Protein AF-A0A9N9I2H9-F1 (afdb_monomer_lite)

Foldseek 3Di:
DVVVVVVLVVVLVPDPQSCPRPVNVPPPQPDPVNVVVVVVVVVVVVVVVVVCCCCPPVVVDDDDPPCPPPDPDDDDDPVVVVVPVVVVVVVVVVVVPPPDDDDDDDDDDDDDDDDDDDDDDDDDPVVVVVVD

Structure (mmCIF, N/CA/C/O backbone):
data_AF-A0A9N9I2H9-F1
#
_entry.id   AF-A0A9N9I2H9-F1
#
loop_
_atom_site.group_PDB
_atom_site.id
_atom_site.type_symbol
_atom_site.label_atom_id
_atom_site.label_alt_id
_atom_site.label_comp_id
_atom_site.label_asym_id
_atom_site.label_entity_id
_atom_site.label_seq_id
_atom_site.pdbx_PDB_ins_code
_atom_site.Cartn_x
_atom_site.Cartn_y
_atom_site.Cartn_z
_atom_site.occupancy
_atom_site.B_iso_or_equiv
_atom_site.auth_seq_id
_atom_site.auth_comp_id
_atom_site.auth_asym_id
_atom_site.auth_atom_id
_atom_site.pdbx_PDB_model_num
ATOM 1 N N . VAL A 1 1 ? -12.523 -2.015 -21.445 1.00 73.31 1 VAL A N 1
ATOM 2 C CA . VAL A 1 1 ? -11.185 -1.365 -21.409 1.00 73.31 1 VAL A CA 1
ATOM 3 C C . VAL A 1 1 ? -10.444 -1.671 -20.109 1.00 73.31 1 VAL A C 1
ATOM 5 O O . VAL A 1 1 ? -9.302 -2.096 -20.193 1.00 73.31 1 VAL A O 1
ATOM 8 N N . VAL A 1 2 ? -11.091 -1.556 -18.941 1.00 87.75 2 VAL A N 1
ATOM 9 C CA . VAL A 1 2 ? -10.480 -1.829 -17.619 1.00 87.75 2 VAL A CA 1
ATOM 10 C C . VAL A 1 2 ? -9.972 -3.268 -17.464 1.00 87.75 2 VAL A C 1
ATOM 12 O O . VAL A 1 2 ? -8.822 -3.460 -17.090 1.00 87.75 2 VAL A O 1
ATOM 15 N N . TRP A 1 3 ? -10.773 -4.271 -17.835 1.00 94.00 3 TRP A N 1
ATOM 16 C CA . TRP A 1 3 ? -10.384 -5.686 -17.728 1.00 94.00 3 TRP A CA 1
ATOM 17 C C . TRP A 1 3 ? -9.091 -6.021 -18.483 1.00 94.00 3 TRP A C 1
ATOM 19 O O . TRP A 1 3 ? -8.191 -6.619 -17.916 1.00 94.00 3 TRP A O 1
ATOM 29 N N . LYS A 1 4 ? -8.917 -5.483 -19.699 1.00 92.50 4 LYS A N 1
ATOM 30 C CA . LYS A 1 4 ? -7.676 -5.654 -20.475 1.00 92.50 4 LYS A CA 1
ATOM 31 C C . LYS A 1 4 ? -6.443 -5.086 -19.766 1.00 92.50 4 LYS A C 1
ATOM 33 O O . LYS A 1 4 ? -5.340 -5.576 -19.975 1.00 92.50 4 LYS A O 1
ATOM 38 N N . LEU A 1 5 ? -6.599 -4.014 -18.987 1.00 91.06 5 LEU A N 1
ATOM 39 C CA . LEU A 1 5 ? -5.502 -3.459 -18.195 1.00 91.06 5 LEU A C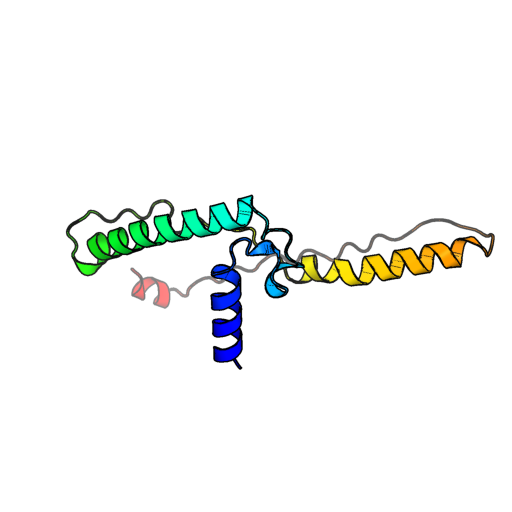A 1
ATOM 40 C C . LEU A 1 5 ? -5.206 -4.340 -16.977 1.00 91.06 5 LEU A C 1
ATOM 42 O O . LEU A 1 5 ? -4.038 -4.568 -16.678 1.00 91.06 5 LEU A O 1
ATOM 46 N N . ALA A 1 6 ? -6.243 -4.848 -16.308 1.00 92.44 6 ALA A N 1
ATOM 47 C CA . ALA A 1 6 ? -6.090 -5.783 -15.195 1.00 92.44 6 ALA A CA 1
ATOM 48 C C . ALA A 1 6 ? -5.347 -7.057 -15.627 1.00 92.44 6 ALA A C 1
ATOM 50 O O . ALA A 1 6 ? -4.412 -7.472 -14.944 1.00 92.44 6 ALA A O 1
ATOM 51 N N . ASP A 1 7 ? -5.678 -7.606 -16.797 1.00 92.94 7 ASP A N 1
ATOM 52 C CA . ASP A 1 7 ? -4.982 -8.768 -17.358 1.00 92.94 7 ASP A CA 1
ATOM 53 C C . ASP A 1 7 ? -3.502 -8.458 -17.604 1.00 92.94 7 ASP A C 1
ATOM 55 O O . ASP A 1 7 ? -2.630 -9.193 -17.149 1.00 92.94 7 ASP A O 1
ATOM 59 N N . LYS A 1 8 ? -3.200 -7.314 -18.238 1.00 91.94 8 LYS A N 1
ATOM 60 C CA . LYS A 1 8 ? -1.814 -6.882 -18.491 1.00 91.94 8 LYS A CA 1
ATOM 61 C C . LYS A 1 8 ? -1.008 -6.662 -17.211 1.00 91.94 8 LYS A C 1
ATOM 63 O O . LYS A 1 8 ? 0.188 -6.929 -17.189 1.00 91.94 8 LYS A O 1
ATOM 68 N N . LEU A 1 9 ? -1.632 -6.132 -16.160 1.00 91.06 9 LEU A N 1
ATOM 69 C CA . LEU A 1 9 ? -0.975 -5.972 -14.864 1.00 91.06 9 LEU A CA 1
ATOM 70 C C . LEU A 1 9 ? -0.698 -7.337 -14.240 1.00 91.06 9 LEU A C 1
ATOM 72 O O . LEU A 1 9 ? 0.421 -7.585 -13.805 1.00 91.06 9 LEU A O 1
ATOM 76 N N . THR A 1 10 ? -1.687 -8.231 -14.256 1.00 91.69 10 THR A N 1
ATOM 77 C CA . THR A 1 10 ? -1.551 -9.600 -13.746 1.00 91.69 10 THR A CA 1
ATOM 78 C C . THR A 1 10 ? -0.391 -10.319 -14.422 1.00 91.69 10 THR A C 1
ATOM 80 O O . THR A 1 10 ? 0.488 -10.831 -13.733 1.00 91.69 10 THR A O 1
ATOM 83 N N . THR A 1 11 ? -0.318 -10.277 -15.756 1.00 92.25 11 THR A N 1
ATOM 84 C CA . THR A 1 11 ? 0.801 -10.874 -16.490 1.00 92.25 11 THR A CA 1
ATOM 85 C C . THR A 1 11 ? 2.123 -10.217 -16.113 1.00 92.25 11 THR A C 1
ATOM 87 O O . THR A 1 11 ? 3.084 -10.920 -15.833 1.00 92.25 11 THR A O 1
ATOM 90 N N . ALA A 1 12 ? 2.178 -8.884 -16.030 1.00 90.50 12 ALA A N 1
ATOM 91 C CA . ALA A 1 12 ? 3.407 -8.158 -15.712 1.00 90.50 12 ALA A CA 1
ATOM 92 C C . ALA A 1 12 ? 3.977 -8.503 -14.325 1.00 90.50 12 ALA A C 1
ATOM 94 O O . ALA A 1 12 ? 5.189 -8.630 -14.183 1.00 90.50 12 ALA A O 1
ATOM 95 N N . PHE A 1 13 ? 3.119 -8.683 -13.317 1.00 88.38 13 PHE A N 1
ATOM 96 C CA . PHE A 1 13 ? 3.540 -9.076 -11.967 1.00 88.38 13 PHE A CA 1
ATOM 97 C C . PHE A 1 13 ? 3.876 -10.570 -11.833 1.00 88.38 13 PHE A C 1
ATOM 99 O O . PHE A 1 13 ? 4.547 -10.944 -10.876 1.00 88.38 13 PHE A O 1
ATOM 106 N N . GLN A 1 14 ? 3.431 -11.416 -12.767 1.00 89.56 14 GLN A N 1
ATOM 107 C CA . GLN A 1 14 ? 3.740 -12.853 -12.792 1.00 89.56 14 GLN A CA 1
ATOM 108 C C . GLN A 1 14 ? 5.056 -13.188 -13.512 1.00 89.56 14 GLN A C 1
ATOM 110 O O . GLN A 1 14 ? 5.521 -14.324 -13.427 1.00 89.56 14 GLN A O 1
ATOM 115 N N . LEU A 1 15 ? 5.667 -12.232 -14.222 1.00 88.50 15 LEU A N 1
ATOM 116 C CA . LEU A 1 15 ? 6.990 -12.424 -14.821 1.00 88.50 15 LEU A CA 1
ATOM 117 C C . LEU A 1 15 ? 8.060 -12.637 -13.739 1.00 88.50 15 LEU A C 1
ATOM 119 O O . LEU A 1 15 ? 8.006 -12.046 -12.662 1.00 88.50 15 LEU A O 1
ATOM 123 N N . SER A 1 16 ? 9.088 -13.424 -14.070 1.00 86.44 16 SER A N 1
ATOM 124 C CA . SER A 1 16 ? 10.273 -13.601 -13.218 1.00 86.44 16 SER A CA 1
ATOM 125 C C . SER A 1 16 ? 11.021 -12.286 -12.980 1.00 86.44 16 SER A C 1
ATOM 127 O O . SER A 1 16 ? 11.487 -12.036 -11.870 1.00 86.44 16 SER A O 1
ATOM 129 N N . ASP A 1 17 ? 11.093 -11.431 -14.003 1.00 86.50 17 ASP A N 1
ATOM 130 C CA . ASP A 1 17 ? 11.515 -10.037 -13.883 1.00 86.50 17 ASP A CA 1
ATOM 131 C C . ASP A 1 17 ? 10.405 -9.100 -14.393 1.00 86.50 17 ASP A C 1
ATOM 133 O O . ASP A 1 17 ? 10.270 -8.876 -15.604 1.00 86.50 17 ASP A O 1
ATOM 137 N N . PRO A 1 18 ? 9.607 -8.526 -13.477 1.00 82.38 18 PRO A N 1
ATOM 138 C CA . PRO A 1 18 ? 8.528 -7.613 -13.827 1.00 82.38 18 PRO A CA 1
ATOM 139 C C . PRO A 1 18 ? 9.002 -6.343 -14.546 1.00 82.38 18 PRO A C 1
ATOM 141 O O . PRO A 1 18 ? 8.232 -5.759 -15.303 1.00 82.38 18 PRO A O 1
ATOM 144 N N . THR A 1 19 ? 10.259 -5.909 -14.369 1.00 83.38 19 THR A N 1
ATOM 145 C CA . THR A 1 19 ? 10.772 -4.654 -14.962 1.00 83.38 19 THR A CA 1
ATOM 146 C C . THR A 1 19 ? 10.863 -4.692 -16.490 1.00 83.38 19 THR A C 1
ATOM 148 O O . THR A 1 19 ? 10.905 -3.644 -17.133 1.00 83.38 19 THR A O 1
ATOM 151 N N . ILE A 1 20 ? 10.852 -5.890 -17.081 1.00 86.56 20 ILE A N 1
ATOM 152 C CA . ILE A 1 20 ? 10.936 -6.101 -18.531 1.00 86.56 20 ILE A CA 1
ATOM 153 C C . ILE A 1 20 ? 9.625 -5.711 -19.229 1.00 86.56 20 ILE A C 1
ATOM 155 O O . ILE A 1 20 ? 9.624 -5.353 -20.408 1.00 86.56 20 ILE A O 1
ATOM 159 N N . HIS A 1 21 ? 8.498 -5.767 -18.516 1.00 90.00 21 HIS A N 1
ATOM 160 C CA . HIS A 1 21 ? 7.190 -5.543 -19.113 1.00 90.00 21 HIS A CA 1
ATOM 161 C C . HIS A 1 21 ? 7.007 -4.086 -19.573 1.00 90.00 21 HIS A C 1
ATOM 163 O O . HIS A 1 21 ? 7.346 -3.136 -18.865 1.00 90.00 21 HIS A O 1
ATOM 169 N N . GLU A 1 22 ? 6.379 -3.894 -20.737 1.00 89.56 22 GLU A N 1
ATOM 170 C CA . GLU A 1 22 ? 6.204 -2.574 -21.366 1.00 89.56 22 GLU A CA 1
ATOM 171 C C . GLU A 1 22 ? 5.504 -1.550 -20.462 1.00 89.56 22 GLU A C 1
ATOM 173 O O . GLU A 1 22 ? 5.803 -0.360 -20.529 1.00 89.56 22 GLU A O 1
ATOM 178 N N . LEU A 1 23 ? 4.612 -2.015 -19.581 1.00 88.94 23 LEU A N 1
ATOM 179 C CA . LEU A 1 23 ? 3.900 -1.171 -18.612 1.00 88.94 23 LEU A CA 1
ATOM 180 C C . LEU A 1 23 ? 4.831 -0.379 -17.686 1.00 88.94 23 LEU A C 1
ATOM 182 O O . LEU A 1 23 ? 4.440 0.683 -17.207 1.00 88.94 23 LEU A O 1
ATOM 186 N N . PHE A 1 24 ? 6.031 -0.889 -17.416 1.00 87.94 24 PHE A N 1
ATOM 187 C CA . PHE A 1 24 ? 6.936 -0.315 -16.423 1.00 87.94 24 PHE A CA 1
ATOM 188 C C . PHE A 1 24 ? 8.156 0.377 -17.032 1.00 87.94 24 PHE A C 1
ATOM 190 O O . PHE A 1 24 ? 8.906 1.031 -16.312 1.00 87.94 24 PHE A O 1
ATOM 197 N N . LYS A 1 25 ? 8.318 0.308 -18.358 1.00 83.56 25 LYS A N 1
ATOM 198 C CA . LYS A 1 25 ? 9.500 0.790 -19.086 1.00 83.56 25 LYS A CA 1
ATOM 199 C C . LYS A 1 25 ? 9.838 2.265 -18.836 1.00 83.56 25 LYS A C 1
ATOM 201 O O . LYS A 1 25 ? 11.011 2.624 -18.791 1.00 83.56 25 LYS A O 1
ATOM 206 N N . ASP A 1 26 ? 8.820 3.108 -18.661 1.00 81.94 26 ASP A N 1
ATOM 207 C CA . ASP A 1 26 ? 8.982 4.558 -18.488 1.00 81.94 26 ASP A CA 1
ATOM 208 C C . ASP A 1 26 ? 8.909 5.023 -17.021 1.00 81.94 26 ASP A C 1
ATOM 210 O O . ASP A 1 26 ? 9.014 6.223 -16.745 1.00 81.94 26 ASP A O 1
ATOM 214 N N . SER A 1 27 ? 8.738 4.106 -16.062 1.00 83.94 27 SER A N 1
ATOM 215 C CA . SER A 1 27 ? 8.697 4.463 -14.642 1.00 83.94 27 SER A CA 1
ATOM 216 C C . SER A 1 27 ? 10.092 4.429 -14.024 1.00 83.94 27 SER A C 1
ATOM 218 O O . SER A 1 27 ? 10.836 3.462 -14.153 1.00 83.94 27 SER A O 1
ATOM 220 N N . LYS A 1 28 ? 10.447 5.498 -13.306 1.00 84.81 28 LYS A N 1
ATOM 221 C CA . LYS A 1 28 ? 11.730 5.596 -12.591 1.00 84.81 28 LYS A CA 1
ATOM 222 C C . LYS A 1 28 ? 11.696 4.847 -11.262 1.00 84.81 28 LYS A C 1
ATOM 224 O O . LYS A 1 28 ? 12.729 4.421 -10.751 1.00 84.81 28 LYS A O 1
ATOM 229 N N . GLU A 1 29 ? 10.503 4.754 -10.694 1.00 86.56 29 GLU A N 1
ATOM 230 C CA . GLU A 1 29 ? 10.212 4.184 -9.390 1.00 86.56 29 GLU A CA 1
ATOM 231 C C . GLU A 1 29 ? 10.084 2.662 -9.465 1.00 86.56 29 GLU A C 1
ATOM 233 O O . GLU A 1 29 ? 10.385 1.979 -8.492 1.00 86.56 29 GLU A O 1
ATOM 238 N N . ILE A 1 30 ? 9.689 2.120 -10.622 1.00 87.56 30 ILE A N 1
ATOM 239 C CA . ILE A 1 30 ? 9.524 0.682 -10.847 1.00 87.56 30 ILE A CA 1
ATOM 240 C C . ILE A 1 30 ? 10.858 0.047 -11.267 1.00 87.56 30 ILE A C 1
ATOM 242 O O . ILE A 1 30 ? 11.074 -0.397 -12.390 1.00 87.56 30 ILE A O 1
ATOM 246 N N . ASN A 1 31 ? 11.786 0.023 -10.318 1.00 87.88 31 ASN A N 1
ATOM 247 C CA . ASN A 1 31 ? 13.033 -0.731 -10.395 1.00 87.88 31 ASN A CA 1
ATOM 248 C C . ASN A 1 31 ? 13.005 -1.882 -9.368 1.00 87.88 31 ASN A C 1
ATOM 250 O O . ASN A 1 31 ? 12.012 -2.082 -8.666 1.00 87.88 31 ASN A O 1
ATOM 254 N N . LYS A 1 32 ? 14.101 -2.642 -9.247 1.00 86.06 32 LYS A N 1
ATOM 255 C CA . LYS A 1 32 ? 14.179 -3.779 -8.310 1.00 86.06 32 LYS A CA 1
ATOM 256 C C . LYS A 1 32 ? 13.841 -3.393 -6.861 1.00 86.06 32 LYS A C 1
ATOM 258 O O . LYS A 1 32 ? 13.128 -4.134 -6.189 1.00 86.06 32 LYS A O 1
ATOM 263 N N . THR A 1 33 ? 14.309 -2.237 -6.381 1.00 88.19 33 THR A N 1
ATOM 264 C CA . THR A 1 33 ? 14.005 -1.779 -5.014 1.00 88.19 33 THR A CA 1
ATOM 265 C C . THR A 1 33 ? 12.562 -1.303 -4.888 1.00 88.19 33 THR A C 1
ATOM 267 O O . THR A 1 33 ? 11.916 -1.590 -3.883 1.00 88.19 33 THR A O 1
ATOM 270 N N . GLY A 1 34 ? 12.025 -0.651 -5.920 1.00 88.69 34 GLY A N 1
ATOM 271 C CA . GLY A 1 34 ? 10.622 -0.255 -6.002 1.00 88.69 34 GLY A CA 1
ATOM 272 C C . GLY A 1 34 ? 9.659 -1.437 -5.931 1.00 88.69 34 GLY A C 1
ATOM 273 O O . GLY A 1 34 ? 8.699 -1.396 -5.166 1.00 88.69 34 GLY A O 1
ATOM 274 N N . PHE A 1 35 ? 9.940 -2.526 -6.648 1.00 87.62 35 PHE A N 1
ATOM 275 C CA . PHE A 1 35 ? 9.134 -3.748 -6.560 1.00 87.62 35 PHE A CA 1
ATOM 276 C C . PHE A 1 35 ? 9.182 -4.386 -5.174 1.00 87.62 35 PHE A C 1
ATOM 278 O O . PHE A 1 35 ? 8.143 -4.780 -4.643 1.00 87.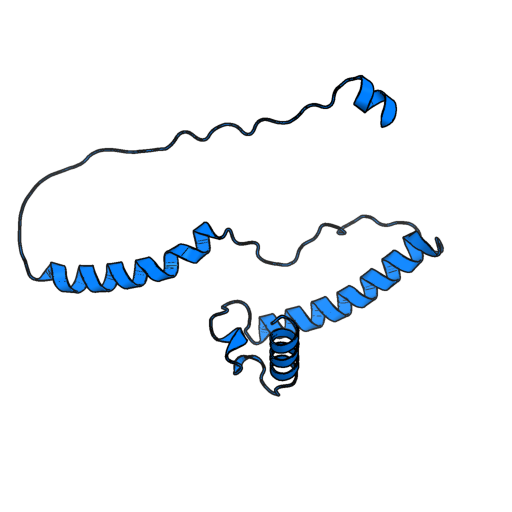62 35 PHE A O 1
ATOM 285 N N . LEU A 1 36 ? 10.364 -4.439 -4.557 1.00 88.56 36 LEU A N 1
ATOM 286 C CA . LEU A 1 36 ? 10.506 -4.936 -3.191 1.00 88.56 36 LEU A CA 1
ATOM 287 C C . LEU A 1 36 ? 9.690 -4.082 -2.208 1.00 88.56 36 LEU A C 1
ATOM 289 O O . LEU A 1 36 ? 8.976 -4.623 -1.367 1.00 88.56 36 LEU A O 1
ATOM 293 N N . LEU A 1 37 ? 9.723 -2.755 -2.358 1.00 89.94 37 LEU A N 1
ATOM 294 C CA . LEU A 1 37 ? 8.893 -1.828 -1.585 1.00 89.94 37 LEU A CA 1
ATOM 295 C C . LEU A 1 37 ? 7.395 -2.090 -1.780 1.00 89.94 37 LEU A C 1
ATOM 297 O O . LEU A 1 37 ? 6.667 -2.119 -0.792 1.00 89.94 37 LEU A O 1
ATOM 301 N N . ILE A 1 38 ? 6.934 -2.326 -3.014 1.00 89.12 38 ILE A N 1
ATOM 302 C CA . ILE A 1 38 ? 5.530 -2.665 -3.301 1.00 89.12 38 ILE A CA 1
ATOM 303 C C . ILE A 1 38 ? 5.128 -3.954 -2.576 1.00 89.12 38 ILE A C 1
ATOM 305 O O . ILE A 1 38 ? 4.103 -3.972 -1.894 1.00 89.12 38 ILE A O 1
ATOM 309 N N . ALA A 1 39 ? 5.948 -5.004 -2.662 1.00 88.00 39 ALA A N 1
ATOM 310 C CA . ALA A 1 39 ? 5.682 -6.277 -1.994 1.00 88.00 39 ALA A CA 1
ATOM 311 C C . ALA A 1 39 ? 5.635 -6.124 -0.462 1.00 88.00 39 ALA A C 1
ATOM 313 O O . ALA A 1 39 ? 4.707 -6.604 0.189 1.00 88.00 39 ALA A O 1
ATOM 314 N N . MET A 1 40 ? 6.584 -5.383 0.120 1.00 91.00 40 MET A N 1
ATOM 315 C CA . MET A 1 40 ? 6.582 -5.078 1.555 1.00 91.00 40 MET A CA 1
ATOM 316 C C . MET A 1 40 ? 5.360 -4.252 1.971 1.00 91.00 40 MET A C 1
ATOM 318 O O . MET A 1 40 ? 4.779 -4.492 3.029 1.00 91.00 40 MET A O 1
ATOM 322 N N . CYS A 1 41 ? 4.966 -3.267 1.162 1.00 89.56 41 CYS A N 1
ATOM 323 C CA . CYS A 1 41 ? 3.777 -2.458 1.407 1.00 89.56 41 CYS A CA 1
ATOM 324 C C . CYS A 1 41 ? 2.502 -3.298 1.365 1.00 89.56 41 CYS A C 1
ATOM 326 O O . CYS A 1 41 ? 1.618 -3.066 2.185 1.00 89.56 41 CYS A O 1
ATOM 328 N N . TYR A 1 42 ? 2.416 -4.279 0.465 1.00 91.25 42 TYR A N 1
ATOM 329 C CA . TYR A 1 42 ? 1.287 -5.201 0.407 1.00 91.25 42 TYR A CA 1
ATOM 330 C C . TYR A 1 42 ? 1.168 -6.029 1.692 1.00 91.25 42 TYR A C 1
ATOM 332 O O . TYR A 1 42 ? 0.111 -6.020 2.322 1.00 91.25 42 TYR A O 1
ATOM 340 N N . ALA A 1 43 ? 2.266 -6.647 2.144 1.00 92.44 43 ALA A N 1
ATOM 341 C CA . ALA A 1 43 ? 2.288 -7.416 3.391 1.00 92.44 43 ALA A CA 1
ATOM 342 C C . ALA A 1 43 ? 1.882 -6.559 4.607 1.00 92.44 43 ALA A C 1
ATOM 344 O O . ALA A 1 43 ? 0.966 -6.916 5.346 1.00 92.44 43 ALA A O 1
ATOM 345 N N . LYS A 1 44 ? 2.473 -5.364 4.749 1.00 91.12 44 LYS A N 1
ATOM 346 C CA . LYS A 1 44 ? 2.093 -4.399 5.799 1.00 91.12 44 LYS A CA 1
ATOM 347 C C . LYS A 1 44 ? 0.637 -3.944 5.688 1.00 91.12 44 LYS A C 1
ATOM 349 O O . LYS A 1 44 ? -0.000 -3.641 6.693 1.00 91.12 44 LYS A O 1
ATOM 354 N N . GLY A 1 45 ? 0.116 -3.848 4.467 1.00 90.88 45 GLY A N 1
ATOM 355 C CA . GLY A 1 45 ? -1.274 -3.496 4.200 1.00 90.88 45 GLY A CA 1
ATOM 356 C C . GLY A 1 45 ? -2.243 -4.526 4.774 1.00 90.88 45 GLY A C 1
ATOM 357 O O . GLY A 1 45 ? -3.216 -4.135 5.413 1.00 90.88 45 GLY A O 1
ATOM 358 N N . ILE A 1 46 ? -1.945 -5.819 4.616 1.00 94.25 46 ILE A N 1
ATOM 359 C CA . ILE A 1 46 ? -2.746 -6.913 5.187 1.00 94.25 46 ILE A CA 1
ATOM 360 C C . ILE A 1 46 ? -2.789 -6.807 6.713 1.00 94.25 46 ILE A C 1
ATOM 362 O O . ILE A 1 46 ? -3.872 -6.780 7.297 1.00 94.25 46 ILE A O 1
ATOM 366 N N . GLU A 1 47 ? -1.626 -6.685 7.356 1.00 92.69 47 GLU A N 1
ATOM 367 C CA . GLU A 1 47 ? -1.531 -6.534 8.815 1.00 92.69 47 GLU A CA 1
ATOM 368 C C . GLU A 1 47 ? -2.360 -5.343 9.306 1.00 92.69 47 GLU A C 1
ATOM 370 O O . GLU A 1 47 ? -3.120 -5.445 10.269 1.00 92.69 47 GLU A O 1
ATOM 375 N N . LYS A 1 48 ? -2.267 -4.213 8.597 1.00 89.69 48 LYS A N 1
ATOM 376 C CA . LYS A 1 48 ? -2.975 -2.988 8.963 1.00 89.69 48 LYS A CA 1
ATOM 377 C C . LYS A 1 48 ? -4.485 -3.089 8.763 1.00 89.69 48 LYS A C 1
ATOM 379 O O . LYS A 1 48 ? -5.227 -2.536 9.569 1.00 89.69 48 LYS A O 1
ATOM 384 N N . LEU A 1 49 ? -4.950 -3.787 7.727 1.00 92.06 49 LEU A N 1
ATOM 385 C CA . LEU A 1 49 ? -6.379 -4.036 7.522 1.00 92.06 49 LEU A CA 1
ATOM 386 C C . LEU A 1 49 ? -6.959 -4.910 8.636 1.00 92.06 49 LEU A C 1
ATOM 388 O O . LEU A 1 49 ? -8.012 -4.574 9.174 1.00 92.06 49 LEU A O 1
ATOM 392 N N . ASN A 1 50 ? -6.248 -5.967 9.033 1.00 93.88 50 ASN A N 1
ATOM 393 C CA . ASN A 1 50 ? -6.657 -6.815 10.155 1.00 93.88 50 ASN A CA 1
ATOM 394 C C . ASN A 1 50 ? -6.713 -6.024 11.469 1.00 93.88 50 ASN A C 1
ATOM 396 O O . ASN A 1 50 ? -7.681 -6.137 12.218 1.00 93.88 50 ASN A O 1
ATOM 400 N N . LEU A 1 51 ? -5.723 -5.160 11.711 1.00 92.19 51 LEU A N 1
ATOM 401 C CA . LEU A 1 51 ? -5.705 -4.271 12.873 1.00 92.19 51 LEU A CA 1
ATOM 402 C C . LEU A 1 51 ? -6.925 -3.333 12.896 1.00 92.19 51 LEU A C 1
ATOM 404 O O . LEU A 1 51 ? -7.601 -3.212 13.915 1.00 92.19 51 LEU A O 1
ATOM 408 N N . ILE A 1 52 ? -7.234 -2.683 11.767 1.00 91.38 52 ILE A N 1
ATOM 409 C CA . ILE A 1 52 ? -8.403 -1.797 11.646 1.00 91.38 52 ILE A CA 1
ATOM 410 C C . ILE A 1 52 ? -9.693 -2.577 11.906 1.00 91.38 52 ILE A C 1
ATOM 412 O O . ILE A 1 52 ? -10.559 -2.100 12.634 1.00 91.38 52 ILE A O 1
ATOM 416 N N . TYR A 1 53 ? -9.811 -3.783 11.355 1.00 94.62 53 TYR A N 1
ATOM 417 C CA . TYR A 1 53 ? -10.968 -4.643 11.574 1.00 94.62 53 TYR A CA 1
ATOM 418 C C . TYR A 1 53 ? -11.161 -4.984 13.062 1.00 94.62 53 TYR A C 1
ATOM 420 O O . TYR A 1 53 ? -12.257 -4.804 13.600 1.00 94.62 53 TYR A O 1
ATOM 428 N N . ASN A 1 54 ? -10.092 -5.382 13.757 1.00 94.94 54 ASN A N 1
ATOM 429 C CA . ASN A 1 54 ? -10.138 -5.683 15.190 1.00 94.94 54 ASN A CA 1
ATOM 430 C C . ASN A 1 54 ? -10.513 -4.456 16.037 1.00 94.94 54 ASN A C 1
ATOM 432 O O . ASN A 1 54 ? -11.286 -4.571 16.988 1.00 94.94 54 ASN A O 1
ATOM 436 N N . GLN A 1 55 ? -10.004 -3.274 15.684 1.00 93.69 55 GLN A N 1
ATOM 437 C CA . GLN A 1 55 ? -10.268 -2.033 16.418 1.00 93.69 55 GLN A CA 1
ATOM 438 C C . GLN A 1 55 ? -11.668 -1.463 16.159 1.00 93.69 55 GLN A C 1
ATOM 440 O O . GLN A 1 55 ? -12.343 -1.032 17.093 1.00 93.69 55 GLN A O 1
ATOM 445 N N . GLU A 1 56 ? -12.102 -1.403 14.898 1.00 92.94 56 GLU A N 1
ATOM 446 C CA . GLU A 1 56 ? -13.309 -0.665 14.506 1.00 92.94 56 GLU A CA 1
ATOM 447 C C . GLU A 1 56 ? -14.557 -1.545 14.443 1.00 92.94 56 GLU A C 1
ATOM 449 O O . GLU A 1 56 ? -15.640 -1.081 14.808 1.00 92.94 56 GLU A O 1
ATOM 454 N N . ILE A 1 57 ? -14.413 -2.806 14.022 1.00 95.56 57 ILE A N 1
ATOM 455 C CA . ILE A 1 57 ? -15.540 -3.732 13.868 1.00 95.56 57 ILE A CA 1
ATOM 456 C C . ILE A 1 57 ? -15.707 -4.579 15.125 1.00 95.56 57 ILE A C 1
ATOM 458 O O . ILE A 1 57 ? -16.756 -4.524 15.764 1.00 95.56 57 ILE A O 1
ATOM 462 N N . LEU A 1 58 ? -14.668 -5.329 15.509 1.00 96.56 58 LEU A N 1
ATOM 463 C CA . LEU A 1 58 ? -14.743 -6.230 16.664 1.00 96.56 58 LEU A CA 1
ATOM 464 C C . LEU A 1 58 ? -14.611 -5.501 18.006 1.00 96.56 58 LEU A C 1
ATOM 466 O O . LEU A 1 58 ? -15.094 -6.003 19.018 1.00 96.56 58 LEU A O 1
ATOM 470 N N . LYS A 1 59 ? -13.969 -4.324 18.020 1.00 94.62 59 LYS A N 1
ATOM 471 C CA . LYS A 1 59 ? -13.662 -3.530 19.224 1.00 94.62 59 LYS A CA 1
ATOM 472 C C . LYS A 1 59 ? -12.898 -4.322 20.295 1.00 94.62 59 LYS A C 1
ATOM 474 O O . LYS A 1 59 ? -13.003 -4.026 21.484 1.00 94.62 59 LYS A O 1
ATOM 479 N N . THR A 1 60 ? -12.134 -5.329 19.876 1.00 94.62 60 THR A N 1
ATOM 480 C CA . THR A 1 60 ? -11.315 -6.178 20.754 1.00 94.62 60 THR A CA 1
ATOM 481 C C . THR A 1 60 ? -9.989 -5.515 21.117 1.00 94.62 60 THR A C 1
ATOM 483 O O . THR A 1 60 ? -9.417 -5.805 22.164 1.00 94.62 60 THR A O 1
ATOM 486 N N . GLU A 1 61 ? -9.517 -4.590 20.280 1.00 91.81 61 GLU A N 1
ATOM 487 C CA . GLU A 1 61 ? -8.279 -3.841 20.474 1.00 91.81 61 GLU A CA 1
ATOM 488 C C . GLU A 1 61 ? -8.541 -2.338 20.634 1.00 91.81 61 GLU A C 1
ATOM 490 O O . GLU A 1 61 ? -9.496 -1.778 20.089 1.00 91.81 61 GLU A O 1
ATOM 495 N N . LYS A 1 62 ? -7.659 -1.645 21.365 1.00 91.81 62 LYS A N 1
ATOM 496 C CA . LYS A 1 62 ? -7.748 -0.190 21.533 1.00 91.81 62 LYS A CA 1
ATOM 497 C C . LYS A 1 62 ? -7.417 0.518 20.219 1.00 91.81 62 LYS A C 1
ATOM 499 O O . LYS A 1 62 ? -6.406 0.225 19.589 1.00 91.81 62 LYS A O 1
ATOM 504 N N . LYS A 1 63 ? -8.225 1.519 19.864 1.00 88.00 63 LYS A N 1
ATOM 505 C CA . LYS A 1 63 ? -8.002 2.362 18.684 1.00 88.00 63 LYS A CA 1
ATOM 506 C C . LYS A 1 63 ? -6.672 3.116 18.786 1.00 88.00 63 LYS A C 1
ATOM 508 O O . LYS A 1 63 ? -6.516 3.971 19.661 1.00 88.00 63 LYS A O 1
ATOM 513 N N . ASP A 1 64 ? -5.757 2.841 17.857 1.00 83.81 64 ASP A N 1
ATOM 514 C CA . ASP A 1 64 ? -4.554 3.647 17.636 1.00 83.81 64 ASP A CA 1
ATOM 515 C C . ASP A 1 64 ? -4.625 4.340 16.272 1.00 83.81 64 ASP A C 1
ATOM 517 O O . ASP A 1 64 ? -4.732 3.720 15.215 1.00 83.81 64 ASP A O 1
ATOM 521 N N . VAL A 1 65 ? -4.580 5.670 16.308 1.00 82.25 65 VAL A N 1
ATOM 522 C CA . VAL A 1 65 ? -4.709 6.538 15.131 1.00 82.25 65 VAL A CA 1
ATOM 523 C C . VAL A 1 65 ? -3.342 6.956 14.577 1.00 82.25 65 VAL A C 1
ATOM 525 O O . VAL A 1 65 ? -3.258 7.576 13.510 1.00 82.25 65 VAL A O 1
ATOM 528 N N . LYS A 1 66 ? -2.251 6.647 15.292 1.00 83.88 66 LYS A N 1
ATOM 529 C CA . LYS A 1 66 ? -0.900 7.060 14.906 1.00 83.88 66 LYS A CA 1
ATOM 530 C C . LYS A 1 66 ? -0.520 6.462 13.554 1.00 83.88 66 LYS A C 1
ATOM 532 O O . LYS A 1 66 ? -0.690 5.279 13.280 1.00 83.88 66 LYS A O 1
ATOM 537 N N . GLY A 1 67 ? -0.004 7.312 12.667 1.00 77.19 67 GLY A N 1
ATOM 538 C CA . GLY A 1 67 ? 0.458 6.878 11.348 1.00 77.19 67 GLY A CA 1
ATOM 539 C C . GLY A 1 67 ? -0.645 6.356 10.418 1.00 77.19 67 GLY A C 1
ATOM 540 O O . GLY A 1 67 ? -0.332 5.693 9.434 1.00 77.19 67 GLY A O 1
ATOM 541 N N . GLN A 1 68 ? -1.934 6.627 10.670 1.00 74.69 68 GLN A N 1
ATOM 542 C CA . GLN A 1 68 ? -2.989 6.312 9.690 1.00 74.69 68 GLN A CA 1
ATOM 543 C C . GLN A 1 68 ? -2.850 7.129 8.399 1.00 74.69 68 GLN A C 1
ATOM 545 O O . GLN A 1 68 ? -3.177 6.642 7.325 1.00 74.69 68 GLN A O 1
ATOM 550 N N . ARG A 1 69 ? -2.323 8.356 8.494 1.00 80.62 69 ARG A N 1
ATOM 551 C CA . ARG A 1 69 ? -2.094 9.247 7.344 1.00 80.62 69 ARG A CA 1
ATOM 552 C C . ARG A 1 69 ? -0.662 9.207 6.807 1.00 80.62 69 ARG A C 1
ATOM 554 O O . ARG A 1 69 ? -0.298 10.080 6.023 1.00 80.62 69 ARG A O 1
ATOM 561 N N . SER A 1 70 ? 0.176 8.268 7.255 1.00 82.88 70 SER A N 1
ATOM 562 C CA . SER A 1 70 ? 1.523 8.167 6.697 1.00 82.88 70 SER A CA 1
ATOM 563 C C . SER A 1 70 ? 1.446 7.574 5.291 1.00 82.88 70 SER A C 1
ATOM 565 O O . SER A 1 70 ? 0.926 6.481 5.080 1.00 82.88 70 SER A O 1
ATOM 567 N N . CYS A 1 71 ? 1.969 8.314 4.318 1.00 79.00 71 CYS A N 1
ATOM 568 C CA . CYS A 1 71 ? 2.092 7.861 2.940 1.00 79.00 71 CYS A CA 1
ATOM 569 C C . CYS A 1 71 ? 3.574 7.684 2.630 1.00 79.00 71 CYS A C 1
ATOM 571 O O . CYS A 1 71 ? 4.327 8.653 2.671 1.00 79.00 71 CYS A O 1
ATOM 573 N N . ASN A 1 72 ? 3.986 6.462 2.299 1.00 78.69 72 ASN A N 1
ATOM 574 C CA . ASN A 1 72 ? 5.351 6.168 1.861 1.00 78.69 72 ASN A CA 1
ATOM 575 C C . ASN A 1 72 ? 5.454 6.161 0.327 1.00 7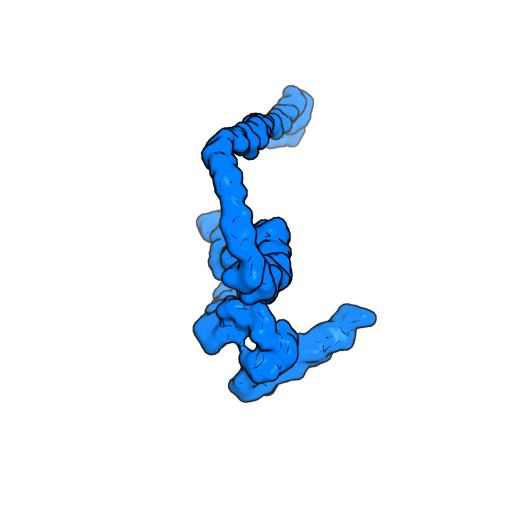8.69 72 ASN A C 1
ATOM 577 O O . ASN A 1 72 ? 6.017 5.249 -0.270 1.00 78.69 72 ASN A O 1
ATOM 581 N N . VAL A 1 73 ? 4.806 7.134 -0.314 1.00 79.50 73 VAL A N 1
ATOM 582 C CA . VAL A 1 73 ? 4.737 7.253 -1.773 1.00 79.50 73 VAL A CA 1
ATOM 583 C C . VAL A 1 73 ? 5.099 8.678 -2.150 1.00 79.50 73 VAL A C 1
ATOM 585 O O . VAL A 1 73 ? 4.604 9.634 -1.548 1.00 79.50 73 VAL A O 1
ATOM 588 N N . ASN A 1 74 ? 5.942 8.822 -3.167 1.00 82.31 74 ASN A N 1
ATOM 589 C CA . ASN A 1 74 ? 6.265 10.128 -3.714 1.00 82.31 74 ASN A CA 1
ATOM 590 C C . ASN A 1 74 ? 5.054 10.696 -4.454 1.00 82.31 74 ASN A C 1
ATOM 592 O O . ASN A 1 74 ? 4.532 10.091 -5.390 1.00 82.31 74 ASN A O 1
ATOM 596 N N . VAL A 1 75 ? 4.621 11.885 -4.043 1.00 83.69 75 VAL A N 1
ATOM 597 C CA . VAL A 1 75 ? 3.515 12.596 -4.686 1.00 83.69 75 VAL A CA 1
ATOM 598 C C . VAL A 1 75 ? 4.086 13.634 -5.638 1.00 83.69 75 VAL A C 1
ATOM 600 O O . VAL A 1 75 ? 4.751 14.582 -5.220 1.00 83.69 75 VAL A O 1
ATOM 603 N N . TYR A 1 76 ? 3.789 13.482 -6.926 1.00 83.69 76 TYR A N 1
ATOM 604 C CA . TYR A 1 76 ? 4.204 14.427 -7.954 1.00 83.69 76 TYR A CA 1
ATOM 605 C C . TYR A 1 76 ? 3.019 15.241 -8.473 1.00 83.69 76 TYR A C 1
ATOM 607 O O . TYR A 1 76 ? 1.912 14.733 -8.647 1.00 83.69 76 TYR A O 1
ATOM 615 N N . LYS A 1 77 ? 3.255 16.520 -8.780 1.00 87.38 77 LYS A N 1
ATOM 616 C CA . LYS A 1 77 ? 2.277 17.340 -9.509 1.00 87.38 77 LYS A CA 1
ATOM 617 C C . LYS A 1 77 ? 2.350 17.008 -10.996 1.00 87.38 77 LYS A C 1
ATOM 619 O O . LYS A 1 77 ? 3.447 16.963 -11.546 1.00 87.38 77 LYS A O 1
ATOM 624 N N . LEU A 1 78 ? 1.217 16.889 -11.683 1.00 80.69 78 LEU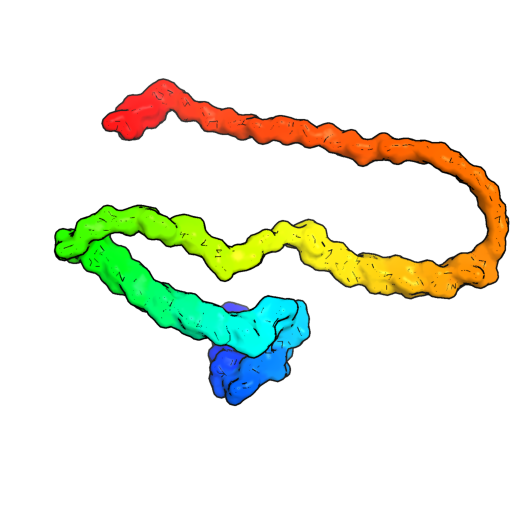 A N 1
ATOM 625 C CA . LEU A 1 78 ? 1.198 16.613 -13.127 1.00 80.69 78 LEU A CA 1
ATOM 626 C C . LEU A 1 78 ? 2.014 17.636 -13.945 1.00 80.69 78 LEU A C 1
ATOM 628 O O . LEU A 1 78 ? 2.765 17.262 -14.844 1.00 80.69 78 LEU A O 1
ATOM 632 N N . SER A 1 79 ? 1.964 18.917 -13.563 1.00 82.88 79 SER A N 1
ATOM 633 C CA . SER A 1 79 ? 2.774 19.983 -14.174 1.00 82.88 79 SER A CA 1
ATOM 634 C C . SER A 1 79 ? 4.285 19.748 -14.067 1.00 82.88 79 SER A C 1
ATOM 636 O O . SER A 1 79 ? 5.042 20.197 -14.923 1.00 82.88 79 SER A O 1
ATOM 638 N N . SER A 1 80 ? 4.742 19.014 -13.049 1.00 77.75 80 SER A N 1
ATOM 639 C CA . SER A 1 80 ? 6.154 18.649 -12.897 1.00 77.75 80 SER A CA 1
ATOM 640 C C . SER A 1 80 ? 6.576 17.492 -13.814 1.00 77.75 80 SER A C 1
ATOM 642 O O . SER A 1 80 ? 7.742 17.428 -14.203 1.00 77.75 80 SER A O 1
ATOM 644 N N . LEU A 1 81 ? 5.634 16.633 -14.225 1.00 73.62 81 LEU A N 1
ATOM 645 C CA . LEU A 1 81 ? 5.878 15.492 -15.117 1.00 73.62 81 LEU A CA 1
ATOM 646 C C . LEU A 1 81 ? 5.912 15.902 -16.598 1.00 73.62 81 LEU A C 1
ATOM 648 O O . LEU A 1 81 ? 6.725 15.374 -17.358 1.00 73.62 81 LEU A O 1
ATOM 652 N N . SER A 1 82 ? 5.087 16.880 -16.994 1.00 65.81 82 SER A N 1
ATOM 653 C CA . SER A 1 82 ? 4.954 17.353 -18.386 1.00 65.81 82 SER A CA 1
ATOM 654 C C . SER A 1 82 ? 6.254 17.920 -18.978 1.00 65.81 82 SER A C 1
ATOM 656 O O . SER A 1 82 ? 6.484 17.857 -20.184 1.00 65.81 82 SER A O 1
ATOM 658 N N . ASN A 1 83 ? 7.161 18.420 -18.136 1.00 54.28 83 ASN A N 1
ATOM 659 C CA . ASN A 1 83 ? 8.367 19.133 -18.570 1.00 54.28 83 ASN A CA 1
ATOM 660 C C . ASN A 1 83 ? 9.449 18.248 -19.221 1.00 54.28 83 ASN A C 1
ATOM 662 O O . ASN A 1 83 ? 10.496 18.762 -19.620 1.00 54.28 83 ASN A O 1
ATOM 666 N N . ASN A 1 84 ? 9.255 16.929 -19.310 1.00 53.84 84 ASN A N 1
ATOM 667 C CA . ASN A 1 84 ? 10.256 16.022 -19.883 1.00 53.84 84 ASN A CA 1
ATOM 668 C C . ASN A 1 84 ? 10.148 15.874 -21.411 1.00 53.84 84 ASN A C 1
ATOM 670 O O . ASN A 1 84 ? 11.162 15.603 -22.058 1.00 53.84 84 ASN A O 1
ATOM 674 N N . ASN A 1 85 ? 8.973 16.128 -21.999 1.00 53.09 85 ASN A N 1
ATOM 675 C CA . ASN A 1 85 ? 8.785 16.060 -23.452 1.00 53.09 85 ASN A CA 1
ATOM 676 C C . ASN A 1 85 ? 9.320 17.318 -24.162 1.00 53.09 85 ASN A C 1
ATOM 678 O O . ASN A 1 85 ? 9.951 17.215 -25.216 1.00 53.09 85 ASN A O 1
ATOM 682 N N . ASP A 1 86 ? 9.197 18.494 -23.539 1.00 50.72 86 ASP A N 1
ATOM 683 C CA . ASP A 1 86 ? 9.631 19.766 -24.140 1.00 50.72 86 ASP A CA 1
ATOM 684 C C . ASP A 1 86 ? 11.139 20.026 -24.007 1.00 50.72 86 ASP A C 1
ATOM 686 O O . ASP A 1 86 ? 11.759 20.641 -24.878 1.00 50.72 86 ASP A O 1
ATOM 690 N N . LYS A 1 87 ? 11.787 19.494 -22.961 1.00 49.75 87 LYS A N 1
ATOM 691 C CA . LYS A 1 87 ? 13.246 19.622 -22.780 1.00 49.75 87 LYS A CA 1
ATOM 692 C C . LYS A 1 87 ? 14.049 18.852 -23.836 1.00 49.75 87 LYS A C 1
ATOM 694 O O . LYS A 1 87 ? 15.150 19.280 -24.181 1.00 49.75 87 LYS A O 1
ATOM 699 N N . LYS A 1 88 ? 13.511 17.751 -24.382 1.00 49.22 88 LYS A N 1
ATOM 700 C CA . LYS A 1 88 ? 14.136 17.022 -25.504 1.00 49.22 88 LYS A CA 1
ATOM 701 C C . LYS A 1 88 ? 14.030 17.798 -26.824 1.00 49.22 88 LYS A C 1
ATOM 703 O O . LYS A 1 88 ? 14.985 17.780 -27.597 1.00 49.22 88 LYS A O 1
ATOM 708 N N . LYS A 1 89 ? 12.937 18.541 -27.053 1.00 47.12 89 LYS A N 1
ATOM 709 C CA . LYS A 1 89 ? 12.797 19.434 -28.220 1.00 47.12 89 LYS A CA 1
ATOM 710 C C . LYS A 1 89 ? 13.753 20.630 -28.150 1.00 47.12 89 LYS A C 1
ATOM 712 O O . LYS A 1 89 ? 14.438 20.906 -29.129 1.00 47.12 89 LYS A O 1
ATOM 717 N N . ARG A 1 90 ? 13.899 21.263 -26.977 1.00 47.44 90 ARG A N 1
ATOM 718 C CA . ARG A 1 90 ? 14.826 22.399 -26.781 1.00 47.44 90 ARG A CA 1
ATOM 719 C C . ARG A 1 90 ? 16.301 22.038 -27.005 1.00 47.44 90 ARG A C 1
ATOM 721 O O . ARG A 1 90 ? 17.044 22.845 -27.547 1.00 47.44 90 ARG A O 1
ATOM 728 N N . LYS A 1 91 ? 16.733 20.815 -26.665 1.00 44.84 91 LYS A N 1
ATOM 729 C CA . LYS A 1 91 ? 18.107 20.359 -26.961 1.00 44.84 91 LYS A CA 1
ATOM 730 C C . LYS A 1 91 ? 18.368 20.125 -28.454 1.00 44.84 91 LYS A C 1
ATOM 732 O O . LYS A 1 91 ? 19.500 20.313 -28.877 1.00 44.84 91 LYS A O 1
ATOM 737 N N . LYS A 1 92 ? 17.356 19.738 -29.242 1.00 42.84 92 LYS A N 1
ATOM 738 C CA . LYS A 1 92 ? 17.487 19.596 -30.705 1.00 42.84 92 LYS A CA 1
ATOM 739 C C . LYS A 1 92 ? 17.552 20.953 -31.414 1.00 42.84 92 LYS A C 1
ATOM 741 O O . LYS A 1 92 ? 18.339 21.095 -32.337 1.00 42.84 92 LYS A O 1
ATOM 746 N N . ILE A 1 93 ? 16.783 21.937 -30.944 1.00 46.34 93 ILE A N 1
ATOM 747 C CA . ILE A 1 93 ? 16.783 23.308 -31.485 1.00 46.34 93 ILE A CA 1
ATOM 748 C C . ILE A 1 93 ? 18.133 23.998 -31.203 1.00 46.34 93 ILE A C 1
ATOM 750 O O . ILE A 1 93 ? 18.789 24.462 -32.127 1.00 46.34 93 ILE A O 1
ATOM 754 N N . ASN A 1 94 ? 18.659 23.893 -29.976 1.00 40.72 94 ASN A N 1
ATOM 755 C CA . ASN A 1 94 ? 19.947 24.505 -29.607 1.00 40.72 94 ASN A CA 1
ATOM 756 C C . ASN A 1 94 ? 21.192 23.912 -30.310 1.00 40.72 94 ASN A C 1
ATOM 758 O O . ASN A 1 94 ? 22.278 24.471 -30.168 1.00 40.72 94 ASN A O 1
ATOM 762 N N . ILE A 1 95 ? 21.087 22.765 -30.994 1.00 43.94 95 ILE A N 1
ATOM 763 C CA . ILE A 1 95 ? 22.180 22.221 -31.827 1.00 43.94 95 ILE A CA 1
ATOM 764 C C . ILE A 1 95 ? 22.136 22.837 -33.232 1.00 43.94 95 ILE A C 1
ATOM 766 O O . ILE A 1 95 ? 23.186 23.046 -33.830 1.00 43.94 95 ILE A O 1
ATOM 770 N N . ILE A 1 96 ? 20.942 23.163 -33.733 1.00 45.31 96 ILE A N 1
ATOM 771 C CA . ILE A 1 96 ? 20.736 23.767 -35.056 1.00 45.31 96 ILE A CA 1
ATOM 772 C C . ILE A 1 96 ? 21.100 25.262 -35.023 1.00 45.31 96 ILE A C 1
ATOM 774 O O . ILE A 1 96 ? 21.733 25.759 -35.951 1.00 45.31 96 ILE A O 1
ATOM 778 N N . ASP A 1 97 ? 20.824 25.950 -33.912 1.00 41.38 97 ASP A N 1
ATOM 779 C CA . ASP A 1 97 ? 21.021 27.404 -33.790 1.00 41.38 97 ASP A CA 1
ATOM 780 C C . ASP A 1 97 ? 22.470 27.845 -33.493 1.00 41.38 97 ASP A C 1
ATOM 782 O O . ASP A 1 97 ? 22.758 29.037 -33.455 1.00 41.38 97 ASP A O 1
ATOM 786 N N . LYS A 1 98 ? 23.423 26.919 -33.301 1.00 39.66 98 LYS A N 1
ATOM 787 C CA . LYS A 1 98 ? 24.841 27.270 -33.056 1.00 39.66 98 LYS A CA 1
ATOM 788 C C . LYS A 1 98 ? 25.656 27.572 -34.321 1.00 39.66 98 LYS A C 1
ATOM 790 O O . LYS A 1 98 ? 26.823 27.930 -34.195 1.00 39.66 98 LYS A O 1
ATOM 795 N N . ASN A 1 99 ? 25.055 27.465 -35.508 1.00 44.16 99 ASN A N 1
ATOM 796 C CA . ASN A 1 99 ? 25.715 27.725 -36.795 1.00 44.16 99 ASN A CA 1
ATOM 797 C C . ASN A 1 99 ? 25.335 29.061 -37.463 1.00 44.16 99 ASN A C 1
ATOM 799 O O . ASN A 1 99 ? 25.720 29.281 -38.607 1.00 44.16 99 ASN A O 1
ATOM 803 N N . SER A 1 100 ? 24.627 29.974 -36.791 1.00 33.78 100 SER A N 1
ATOM 804 C CA . SER A 1 100 ? 24.337 31.303 -37.349 1.00 33.78 100 SER A CA 1
ATOM 805 C C . SER A 1 100 ? 24.644 32.393 -36.324 1.00 33.78 100 SER A C 1
ATOM 807 O O . SER A 1 100 ? 24.116 32.383 -35.217 1.00 33.78 100 SER A O 1
ATOM 809 N N . GLY A 1 101 ? 25.580 33.274 -36.678 1.00 28.94 101 GLY A N 1
ATOM 810 C CA . GLY A 1 101 ? 26.282 34.161 -35.755 1.00 28.94 101 GLY A CA 1
ATOM 811 C C . GLY A 1 101 ? 25.546 35.420 -35.280 1.00 28.94 101 GLY A C 1
ATOM 812 O O . GLY A 1 101 ? 24.540 35.836 -35.841 1.00 28.94 101 GLY A O 1
ATOM 813 N N . ASN A 1 102 ? 26.168 36.006 -34.249 1.00 33.59 102 ASN A N 1
ATOM 814 C CA . ASN A 1 102 ? 26.319 37.425 -33.893 1.00 33.59 102 ASN A CA 1
ATOM 815 C C . ASN A 1 102 ? 25.084 38.356 -33.894 1.00 33.59 102 ASN A C 1
ATOM 817 O O . ASN A 1 102 ? 24.599 38.739 -34.954 1.00 33.59 102 ASN A O 1
ATOM 821 N N . ASN A 1 103 ? 24.695 38.858 -32.706 1.00 30.19 103 ASN A N 1
ATOM 822 C CA . ASN A 1 103 ? 24.819 40.276 -32.281 1.00 30.19 103 ASN A CA 1
ATOM 823 C C . ASN A 1 103 ? 23.902 40.642 -31.079 1.00 30.19 103 ASN A C 1
ATOM 825 O O . ASN A 1 103 ? 22.714 40.351 -31.086 1.00 30.19 103 ASN A O 1
ATOM 829 N N . ASP A 1 104 ? 24.500 41.346 -30.107 1.00 31.67 104 ASP A N 1
ATOM 830 C CA . ASP A 1 104 ? 23.985 42.408 -29.214 1.00 31.67 104 ASP A CA 1
ATOM 831 C C . ASP A 1 104 ? 22.818 42.255 -28.187 1.00 31.67 104 ASP A C 1
ATOM 833 O O . ASP A 1 104 ? 21.663 42.024 -28.520 1.00 31.67 104 ASP A O 1
ATOM 837 N N . LYS A 1 105 ? 23.176 42.659 -26.944 1.00 31.22 105 LYS A N 1
ATOM 838 C CA . LYS A 1 105 ? 22.458 43.494 -25.934 1.00 31.22 105 LYS A CA 1
ATOM 839 C C . LYS A 1 105 ? 21.440 42.891 -24.929 1.00 31.22 105 LYS A C 1
ATOM 841 O O . LYS A 1 105 ? 20.291 42.607 -25.227 1.00 31.22 105 LYS A O 1
ATOM 846 N N . THR A 1 106 ? 21.928 42.813 -23.680 1.00 29.62 106 THR A N 1
ATOM 847 C CA . THR A 1 106 ? 21.383 43.281 -22.373 1.00 29.62 106 THR A CA 1
ATOM 848 C C . THR A 1 106 ? 19.879 43.241 -22.014 1.00 29.62 106 THR A C 1
ATOM 850 O O . THR A 1 106 ? 19.112 44.053 -22.508 1.00 29.62 106 THR A O 1
ATOM 853 N N . ILE A 1 107 ? 19.589 42.408 -20.992 1.00 35.91 107 ILE A N 1
ATOM 854 C CA . ILE A 1 107 ? 18.864 42.602 -19.696 1.00 35.91 107 ILE A CA 1
ATOM 855 C C . ILE A 1 107 ? 17.420 43.171 -19.652 1.00 35.91 107 ILE A C 1
ATOM 857 O O . ILE A 1 107 ? 17.149 44.224 -20.205 1.00 35.91 107 ILE A O 1
ATOM 861 N N . SER A 1 108 ? 16.631 42.524 -18.763 1.00 34.50 108 SER A N 1
ATOM 862 C CA . SER A 1 108 ? 15.328 42.856 -18.124 1.00 34.50 108 SER A CA 1
ATOM 863 C C . SER A 1 108 ? 14.116 42.152 -18.775 1.00 34.50 108 SER A C 1
ATOM 865 O O . SER A 1 108 ? 14.061 42.017 -19.986 1.00 34.50 108 SER A O 1
ATOM 867 N N . ASP A 1 109 ? 13.172 41.504 -18.081 1.00 32.91 109 ASP A N 1
ATOM 868 C CA . ASP A 1 109 ? 12.565 41.783 -16.777 1.00 32.91 109 ASP A CA 1
ATOM 869 C C . ASP A 1 109 ? 12.083 40.516 -16.032 1.00 32.91 109 ASP A C 1
ATOM 871 O O . ASP A 1 109 ? 11.651 39.522 -16.623 1.00 32.91 109 ASP A O 1
ATOM 875 N N . GLU A 1 110 ? 12.134 40.575 -14.696 1.00 48.00 110 GLU A N 1
ATOM 876 C CA . GLU A 1 110 ? 11.466 39.643 -13.784 1.00 48.00 110 GLU A CA 1
ATOM 877 C C . GLU A 1 110 ? 9.944 39.658 -14.005 1.00 48.00 110 GLU A C 1
ATOM 879 O O . GLU A 1 110 ? 9.287 40.673 -13.795 1.00 48.00 110 GLU A O 1
ATOM 884 N N . MET A 1 111 ? 9.343 38.498 -14.280 1.00 37.75 111 MET A N 1
ATOM 885 C CA . MET A 1 111 ? 7.899 38.297 -14.104 1.00 37.75 111 MET A CA 1
ATOM 886 C C . MET A 1 111 ? 7.659 37.290 -12.974 1.00 37.75 111 MET A C 1
ATOM 888 O O . MET A 1 111 ? 7.412 36.103 -13.188 1.00 37.75 111 MET A O 1
ATOM 892 N N . LYS A 1 112 ? 7.762 37.767 -11.725 1.00 45.03 112 LYS A N 1
ATOM 893 C CA . LYS A 1 112 ? 7.237 37.054 -10.551 1.00 45.03 112 LYS A CA 1
ATOM 894 C C . LYS A 1 112 ? 5.717 37.235 -10.515 1.00 45.03 112 LYS A C 1
ATOM 896 O O . LYS A 1 112 ? 5.218 38.286 -10.129 1.00 45.03 112 LYS A O 1
ATOM 901 N N . LEU A 1 113 ? 4.980 36.196 -10.905 1.00 44.41 113 LEU A N 1
ATOM 902 C CA . LEU A 1 113 ? 3.533 36.110 -10.684 1.00 44.41 113 LEU A CA 1
ATOM 903 C C . LEU A 1 113 ? 3.227 36.169 -9.171 1.00 44.41 113 LEU A C 1
ATOM 905 O O . LEU A 1 113 ? 3.883 35.463 -8.399 1.00 44.41 113 LEU A O 1
ATOM 909 N N . PRO A 1 114 ? 2.245 36.975 -8.723 1.00 53.56 114 PRO A N 1
ATOM 910 C CA . PRO A 1 114 ? 1.951 37.128 -7.305 1.00 53.56 114 PRO A CA 1
ATOM 911 C C . PRO A 1 114 ? 1.349 35.836 -6.742 1.00 53.56 114 PRO A C 1
ATOM 913 O O . PRO A 1 114 ? 0.337 35.331 -7.228 1.00 53.56 114 PRO A O 1
ATOM 916 N N . PHE A 1 115 ? 1.964 35.304 -5.684 1.00 49.59 115 PHE A N 1
ATOM 917 C CA . PHE A 1 115 ? 1.401 34.212 -4.896 1.00 49.59 115 PHE A CA 1
ATOM 918 C C . PHE A 1 115 ? 0.091 34.685 -4.250 1.00 49.59 115 PHE A C 1
ATOM 920 O O . PHE A 1 115 ? 0.104 35.444 -3.281 1.00 49.59 115 PHE A O 1
ATOM 927 N N . THR A 1 116 ? -1.053 34.244 -4.773 1.00 65.88 116 THR A N 1
ATOM 928 C CA . THR A 1 116 ? -2.346 34.495 -4.133 1.00 65.88 116 THR A CA 1
ATOM 929 C C . THR A 1 116 ? -2.422 33.706 -2.823 1.00 65.88 116 THR A C 1
ATOM 931 O O . THR A 1 116 ? -2.177 32.497 -2.776 1.00 65.88 116 THR A O 1
ATOM 934 N N . LYS A 1 117 ? -2.712 34.401 -1.715 1.00 67.38 117 LYS A N 1
ATOM 935 C CA . LYS A 1 117 ? -2.841 33.782 -0.388 1.00 67.38 117 LYS A CA 1
ATOM 936 C C . LYS A 1 117 ? -4.019 32.801 -0.397 1.00 67.38 117 LYS A C 1
ATOM 938 O O . LYS A 1 117 ? -5.109 33.131 -0.859 1.00 67.38 117 LYS A O 1
ATOM 943 N N . ARG A 1 118 ? -3.802 31.589 0.123 1.00 64.75 118 ARG A N 1
ATOM 944 C CA . ARG A 1 118 ? -4.839 30.555 0.259 1.00 64.75 118 ARG A CA 1
ATOM 945 C C . ARG A 1 118 ? -5.932 31.055 1.214 1.00 64.75 118 ARG A C 1
ATOM 947 O O . ARG A 1 118 ? -5.644 31.368 2.364 1.00 64.75 118 ARG A O 1
ATOM 954 N N . ILE A 1 119 ? -7.176 31.104 0.743 1.00 76.38 119 ILE A N 1
ATOM 955 C CA . ILE A 1 119 ? -8.339 31.482 1.558 1.00 76.38 119 ILE A CA 1
ATOM 956 C C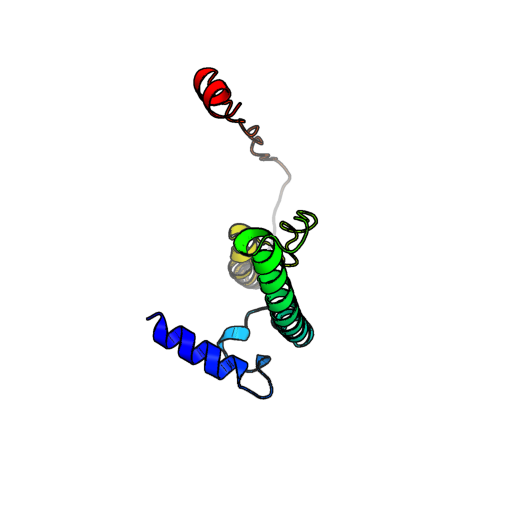 . ILE A 1 119 ? -8.817 30.243 2.324 1.00 76.38 119 ILE A C 1
ATOM 958 O O . ILE A 1 119 ? -9.129 29.215 1.719 1.00 76.38 119 ILE A O 1
ATOM 962 N N . HIS A 1 120 ? -8.867 30.329 3.653 1.00 71.94 120 HIS A N 1
ATOM 963 C CA . HIS A 1 120 ? -9.454 29.289 4.497 1.00 71.94 120 HIS A CA 1
ATOM 964 C C . HIS A 1 120 ? -10.973 29.467 4.558 1.00 71.94 120 HIS A C 1
ATOM 966 O O . HIS A 1 120 ? -11.460 30.576 4.758 1.00 71.94 120 HIS A O 1
ATOM 972 N N . ARG A 1 121 ? -11.727 28.375 4.390 1.00 76.88 121 ARG A N 1
ATOM 973 C CA . ARG A 1 121 ? -13.176 28.381 4.629 1.00 76.88 121 ARG A CA 1
ATOM 974 C C . ARG A 1 121 ? -13.435 28.276 6.129 1.00 76.88 121 ARG A C 1
ATOM 976 O O . ARG A 1 121 ? -12.920 27.362 6.769 1.00 76.88 121 ARG A O 1
ATOM 983 N N . THR A 1 122 ? -14.249 29.176 6.664 1.00 79.81 122 THR A N 1
ATOM 984 C CA . THR A 1 122 ? -14.759 29.127 8.040 1.00 79.81 122 THR A CA 1
ATOM 985 C C . THR A 1 122 ? -16.158 28.516 8.055 1.00 79.81 122 THR A C 1
ATOM 987 O O . THR A 1 122 ? -16.972 28.799 7.177 1.00 79.81 122 THR A O 1
ATOM 990 N N . THR A 1 123 ? -16.442 27.662 9.040 1.00 81.12 123 THR A N 1
ATOM 991 C CA . THR A 1 123 ? -17.779 27.088 9.248 1.00 81.12 123 THR A CA 1
ATOM 992 C C . THR A 1 123 ? -18.710 28.104 9.913 1.00 81.12 123 THR A C 1
ATOM 994 O O . THR A 1 123 ? -18.275 28.908 10.745 1.00 81.12 123 THR A O 1
ATOM 997 N N . SER A 1 124 ? -19.993 28.080 9.535 1.00 84.50 124 SER A N 1
ATOM 998 C CA . SER A 1 124 ? -21.028 28.914 10.156 1.00 84.50 124 SER A CA 1
ATOM 999 C C . SER A 1 124 ? -21.291 28.468 11.596 1.00 84.50 124 SER A C 1
ATOM 1001 O O . SER A 1 124 ? -20.980 27.338 11.967 1.00 84.50 124 SER A O 1
ATOM 1003 N N . ASN A 1 125 ? -21.867 29.347 12.417 1.00 86.31 125 ASN A N 1
ATOM 1004 C CA . ASN A 1 125 ? -22.123 29.032 13.826 1.00 86.31 125 ASN A CA 1
ATOM 1005 C C . ASN A 1 125 ? -23.096 27.855 13.998 1.00 86.31 125 ASN A C 1
ATOM 1007 O O . ASN A 1 125 ? -22.808 26.961 14.780 1.00 86.31 125 ASN A O 1
ATOM 1011 N N . ASN A 1 126 ? -24.143 27.773 13.173 1.00 82.62 126 ASN A N 1
ATOM 1012 C CA . ASN A 1 126 ? -25.069 26.635 13.170 1.00 82.62 126 ASN A CA 1
ATOM 1013 C C . ASN A 1 126 ? -24.343 25.305 12.862 1.00 82.62 126 ASN A C 1
ATOM 1015 O O . ASN A 1 126 ? -24.505 24.307 13.553 1.00 82.62 126 ASN A O 1
ATOM 1019 N N . ALA A 1 127 ? -23.423 25.305 11.889 1.00 80.00 127 ALA A N 1
ATOM 1020 C CA . ALA A 1 127 ? -22.627 24.114 11.592 1.00 80.00 127 ALA A CA 1
ATOM 1021 C C . ALA A 1 1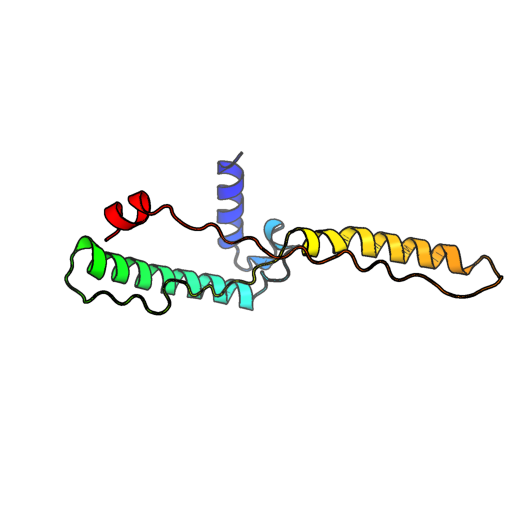27 ? -21.681 23.710 12.739 1.00 80.00 127 ALA A C 1
ATOM 1023 O O . ALA A 1 127 ? -21.289 22.550 12.811 1.00 80.00 127 ALA A O 1
ATOM 1024 N N . LYS A 1 128 ? -21.295 24.643 13.621 1.00 86.81 128 LYS A N 1
ATOM 1025 C CA . LYS A 1 128 ? -20.490 24.329 14.811 1.00 86.81 128 LYS A CA 1
ATOM 1026 C C . LYS A 1 128 ? -21.330 23.670 15.903 1.00 86.81 128 LYS A C 1
ATOM 1028 O O . LYS A 1 128 ? -20.824 22.752 16.529 1.00 86.81 128 LYS A O 1
ATOM 1033 N N . GLU A 1 129 ? -22.581 24.091 16.080 1.00 84.19 129 GLU A N 1
ATOM 1034 C CA . GLU A 1 129 ? -23.521 23.500 17.050 1.00 84.19 129 GLU A CA 1
ATOM 1035 C C . GLU A 1 129 ? -23.921 22.065 16.682 1.00 84.19 129 GLU A C 1
ATOM 1037 O O . GLU A 1 129 ? -24.114 21.231 17.553 1.00 84.19 129 GLU A O 1
ATOM 1042 N N . ILE A 1 130 ? -23.994 21.741 15.388 1.00 80.81 130 ILE A N 1
ATOM 1043 C CA . ILE A 1 130 ? -24.282 20.369 14.928 1.00 80.81 130 ILE A CA 1
ATOM 1044 C C . ILE A 1 130 ? -23.096 19.417 15.184 1.00 80.81 130 ILE A C 1
ATOM 1046 O O . ILE A 1 130 ? -23.275 18.205 15.272 1.00 80.81 130 ILE A O 1
ATOM 1050 N N . LEU A 1 131 ? -21.875 19.954 15.246 1.00 71.31 131 LEU A N 1
ATOM 1051 C CA . LEU A 1 131 ? -20.635 19.182 15.390 1.00 71.31 131 LEU A CA 1
ATOM 1052 C C . LEU A 1 131 ? -20.103 19.138 16.832 1.00 71.31 131 LEU A C 1
ATOM 1054 O O . LEU A 1 131 ? -19.102 18.453 17.060 1.00 71.31 131 LEU A O 1
ATOM 1058 N N . SER A 1 132 ? -20.708 19.893 17.756 1.00 59.41 132 SER A N 1
ATOM 1059 C CA . SER A 1 132 ? -20.377 19.907 19.188 1.00 59.41 132 SER A CA 1
ATOM 1060 C C . SER A 1 132 ? -21.104 18.802 19.936 1.00 59.41 132 SER A C 1
ATOM 1062 O O . SER A 1 132 ? -20.435 18.121 20.741 1.00 59.41 132 SER A O 1
#

Radius of gyration: 25.82 Å; chains: 1; bounding box: 51×57×59 Å

pLDDT: mean 74.77, std 20.22, range [28.94, 96.56]

Organism: NCBI:txid60492

Sequence (132 aa):
VVWKLADKLTTAFQLSDPTIHELFKDSKEINKTGFLLIAMCYAKGIEKLNLIYNQEILKTEKKDVKGQRSCNVNVYKLSSLSNNNDKKKRKKINIIDKNSGNNDKTISDEMKLPFTKRIHRTTSNNAKEILS

Secondary structure (DSSP, 8-state):
-HHHHHHHHHHHHHSSSGGGSGGGTT-SS-SHHHHHHHHHHHHHHHHHHHHHIIIIII--S----TTTT---S----HHHHTHHHHHHHHHHHHHHGGGS---------------PPPPPPPPPHHHHHHH-